Protein AF-A0AAV1RCZ6-F1 (afdb_monomer)

Mean predicted aligned error: 21.11 Å

pLDDT: mean 72.89, std 14.36, range [40.69, 97.06]

Secondary structure (DSSP, 8-state):
----PPPP-SPPPPPHHHHHHHHHHHHHHHHHHSPPPPPPPPSSS--SS---SS---SS----HHHHHHHHHHT--------TT----------GGGTGGGGS---------------------

Solvent-accessible surface area (backbone atoms only — not comparable to full-atom values): 9009 Å² total; per-residue (Å²): 135,89,75,82,76,76,76,81,90,69,80,84,82,70,55,74,66,60,50,51,52,52,51,51,54,52,49,54,51,52,62,71,69,49,80,86,68,71,56,80,78,77,90,80,67,91,60,97,68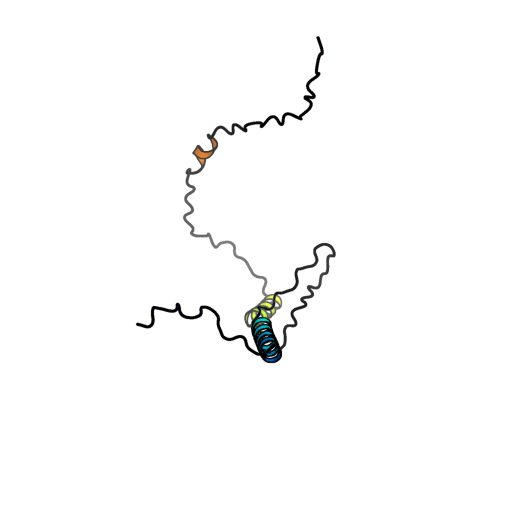,89,79,61,79,58,73,84,79,82,82,70,90,76,46,66,68,59,55,51,47,53,52,58,72,70,43,86,70,75,84,78,78,73,84,76,73,69,75,87,67,86,78,70,88,70,71,83,65,69,71,68,73,70,67,80,81,76,74,82,78,78,79,78,76,77,88,78,79,79,84,80,83,78,89,128

Sequence (124 aa):
MDGYKRPSRSDTHLSAEEEAKLEEQTRGYFEGIAPKRHSKPQRSEYSPQYVDTVSTNDDQNFIPEQVEFQRLVNDPRKIIYNGSGKATEEFVETEYYQDLACVDKQHHTVQVTSASDKPNRSDN

Radius of gyration: 34.9 Å; Cα contacts (8 Å, |Δi|>4): 13; chains: 1; bounding box: 79×71×74 Å

Structure (mmCIF, N/CA/C/O backbone):
data_AF-A0AAV1RCZ6-F1
#
_entry.id   AF-A0AAV1RCZ6-F1
#
loop_
_atom_site.group_PDB
_atom_site.id
_atom_site.type_symbol
_atom_site.label_atom_id
_atom_site.label_alt_id
_atom_site.label_comp_id
_atom_site.label_asym_id
_atom_site.label_entity_id
_atom_site.label_seq_id
_atom_site.pdbx_PDB_ins_code
_atom_site.Cartn_x
_atom_site.Cartn_y
_atom_site.Cartn_z
_atom_site.occupancy
_atom_site.B_iso_or_equiv
_atom_site.auth_seq_id
_atom_site.auth_comp_id
_atom_site.auth_asym_id
_atom_site.auth_atom_id
_atom_site.pdbx_PDB_model_num
ATOM 1 N N . MET A 1 1 ? -41.788 26.736 32.792 1.00 44.53 1 MET A N 1
ATOM 2 C CA . MET A 1 1 ? -40.972 27.209 31.654 1.00 44.53 1 MET A CA 1
ATOM 3 C C . MET A 1 1 ? -39.626 26.519 31.765 1.00 44.53 1 MET A C 1
ATOM 5 O O . MET A 1 1 ? -38.707 27.069 32.359 1.00 44.53 1 MET A O 1
ATOM 9 N N . ASP A 1 2 ? -39.551 25.276 31.296 1.00 56.94 2 ASP A N 1
ATOM 10 C CA . ASP A 1 2 ? -38.345 24.452 31.393 1.00 56.94 2 ASP A CA 1
ATOM 11 C C . ASP A 1 2 ? -37.333 24.912 30.342 1.00 56.94 2 ASP A C 1
ATOM 13 O O . ASP A 1 2 ? -37.433 24.606 29.155 1.00 56.94 2 ASP A O 1
ATOM 17 N N . GLY A 1 3 ? -36.398 25.750 30.783 1.00 61.53 3 GLY A N 1
ATOM 18 C CA . GLY A 1 3 ? -35.346 26.311 29.949 1.00 61.53 3 GLY A CA 1
ATOM 19 C C . GLY A 1 3 ? -34.317 25.257 29.534 1.00 61.53 3 GLY A C 1
ATOM 20 O O . GLY A 1 3 ? -33.588 24.729 30.367 1.00 61.53 3 GLY A O 1
ATOM 21 N N . TYR A 1 4 ? -34.259 24.995 28.228 1.00 67.62 4 TYR A N 1
ATOM 22 C CA . TYR A 1 4 ? -33.078 24.668 27.415 1.00 67.62 4 TYR A CA 1
ATOM 23 C C . TYR A 1 4 ? -31.886 24.005 28.132 1.00 67.62 4 TYR A C 1
ATOM 25 O O . TYR A 1 4 ? -30.807 24.593 28.257 1.00 67.62 4 TYR A O 1
ATOM 33 N N . LYS A 1 5 ? -32.022 22.733 28.521 1.00 77.50 5 LYS A N 1
ATOM 34 C CA . LYS A 1 5 ? -30.844 21.894 28.785 1.00 77.50 5 LYS A CA 1
ATOM 35 C C . LYS A 1 5 ? -30.198 21.517 27.450 1.00 77.50 5 LYS A C 1
ATOM 37 O O . LYS A 1 5 ? -30.866 20.989 26.564 1.00 77.50 5 LYS A O 1
ATOM 42 N N . ARG A 1 6 ? -28.897 21.791 27.299 1.00 79.69 6 ARG A N 1
ATOM 43 C CA . ARG A 1 6 ? -28.118 21.316 26.145 1.00 79.69 6 ARG A CA 1
ATOM 44 C C . ARG A 1 6 ? -28.169 19.780 26.112 1.00 79.69 6 ARG A C 1
ATOM 46 O O . ARG A 1 6 ? -27.942 19.181 27.166 1.00 79.69 6 ARG A O 1
ATOM 53 N N . PRO A 1 7 ? -28.434 19.153 24.951 1.00 81.31 7 PRO A N 1
ATOM 54 C CA . PRO A 1 7 ? -28.349 17.703 24.815 1.00 81.31 7 PRO A CA 1
ATOM 55 C C . PRO A 1 7 ? -26.983 17.195 25.281 1.00 81.31 7 PRO A C 1
ATOM 57 O O . PRO A 1 7 ? -25.967 17.874 25.076 1.00 81.31 7 PRO A O 1
ATOM 60 N N . SER A 1 8 ? -26.955 16.026 25.927 1.00 80.62 8 SER A N 1
ATOM 61 C CA . SER A 1 8 ? -25.688 15.392 26.291 1.00 80.62 8 SER A CA 1
ATOM 62 C C . SER A 1 8 ? -24.863 15.156 25.028 1.00 80.62 8 SER A C 1
ATOM 64 O O . SER A 1 8 ? -25.393 14.818 23.973 1.00 80.62 8 SER A O 1
ATOM 66 N N . ARG A 1 9 ? -23.555 15.395 25.132 1.00 84.19 9 ARG A N 1
ATOM 67 C CA . ARG A 1 9 ? -22.610 15.277 24.009 1.00 84.19 9 ARG A CA 1
ATOM 68 C C . ARG A 1 9 ? -21.824 13.965 24.031 1.00 84.19 9 ARG A C 1
ATOM 70 O O . ARG A 1 9 ? -20.954 13.787 23.189 1.00 84.19 9 ARG A O 1
ATOM 77 N N . SER A 1 10 ? -22.079 13.111 25.016 1.00 82.19 10 SER A N 1
ATOM 78 C CA . SER A 1 10 ? -21.420 11.821 25.191 1.00 82.19 10 SER A CA 1
ATOM 79 C C . SER A 1 10 ? -22.361 10.701 24.781 1.00 82.19 10 SER A C 1
ATOM 81 O O . SER A 1 10 ? -23.537 10.724 25.160 1.00 82.19 10 SER A O 1
ATOM 83 N N . ASP A 1 11 ? -21.817 9.725 24.060 1.00 83.38 11 ASP A N 1
ATOM 84 C CA . ASP A 1 11 ? -22.461 8.429 23.915 1.00 83.38 11 ASP A CA 1
ATOM 85 C C . ASP A 1 11 ? -22.535 7.712 25.263 1.00 83.38 11 ASP A C 1
ATOM 87 O O . ASP A 1 11 ? -21.810 8.018 26.216 1.00 83.38 11 ASP A O 1
ATOM 91 N N . THR A 1 12 ? -23.461 6.766 25.340 1.00 85.44 12 THR A N 1
ATOM 92 C CA . THR A 1 12 ? -23.622 5.921 26.521 1.00 85.44 12 THR A CA 1
ATOM 93 C C . THR A 1 12 ? -22.477 4.913 26.532 1.00 85.44 12 THR A C 1
ATOM 95 O O . THR A 1 12 ? -22.332 4.156 25.575 1.00 85.44 12 THR A O 1
ATOM 98 N N . HIS A 1 13 ? -21.656 4.915 27.584 1.00 85.38 13 HIS A N 1
ATOM 99 C CA . HIS A 1 13 ? -20.567 3.946 27.724 1.00 85.38 13 HIS A CA 1
ATOM 100 C C . HIS A 1 13 ? -21.125 2.528 27.874 1.00 85.38 13 HIS A C 1
ATOM 102 O O . HIS A 1 13 ? -22.110 2.322 28.592 1.00 85.38 13 HIS A O 1
ATOM 108 N N . LEU A 1 14 ? -20.496 1.571 27.192 1.00 86.19 14 LEU A N 1
ATOM 109 C CA . LEU A 1 14 ? -20.813 0.152 27.330 1.00 86.19 14 LEU A CA 1
ATOM 110 C C . LEU A 1 14 ? -20.126 -0.410 28.583 1.00 86.19 14 LEU A C 1
ATOM 112 O O . LEU A 1 14 ? -19.335 0.264 29.246 1.00 86.19 14 LEU A O 1
ATOM 116 N N . SER A 1 15 ? -20.439 -1.653 28.942 1.00 92.69 15 SER A N 1
ATOM 117 C CA . SER A 1 15 ? -19.659 -2.342 29.972 1.00 92.69 15 SER A CA 1
ATOM 118 C C . SER A 1 15 ? -18.232 -2.621 29.477 1.00 92.69 15 SER A C 1
ATOM 120 O O . SER A 1 15 ? -18.004 -2.815 28.285 1.00 92.69 15 SER A O 1
ATOM 122 N N . ALA A 1 16 ? -17.259 -2.687 30.391 1.00 90.44 16 ALA A N 1
ATOM 123 C CA . ALA A 1 16 ? -15.851 -2.898 30.032 1.00 90.44 16 ALA A CA 1
ATOM 124 C C . ALA A 1 16 ? -15.614 -4.183 29.208 1.00 90.44 16 ALA A C 1
ATOM 126 O O . ALA A 1 16 ? -14.719 -4.228 28.367 1.00 90.44 16 ALA A O 1
ATOM 127 N N . GLU A 1 17 ? -16.424 -5.224 29.427 1.00 93.31 17 GLU A N 1
ATOM 128 C CA . GLU A 1 17 ? -16.356 -6.477 28.667 1.00 93.31 17 GLU A CA 1
ATOM 129 C C . GLU A 1 17 ? -16.848 -6.303 27.221 1.00 93.31 17 GLU A C 1
ATOM 131 O O . GLU A 1 17 ? -16.223 -6.796 26.281 1.00 93.31 17 GLU A O 1
ATOM 136 N N . GLU A 1 18 ? -17.942 -5.563 27.026 1.00 91.88 18 GLU A N 1
ATOM 137 C CA . GLU A 1 18 ? -18.481 -5.261 25.697 1.00 91.88 18 GLU A CA 1
ATOM 138 C C . GLU A 1 18 ? -17.532 -4.369 24.894 1.00 91.88 18 GLU A C 1
ATOM 140 O O . GLU A 1 18 ? -17.332 -4.612 23.701 1.00 91.88 18 GLU A O 1
ATOM 145 N N . GLU A 1 19 ? -16.905 -3.384 25.544 1.00 91.44 19 GLU A N 1
ATOM 146 C CA . GLU A 1 19 ? -15.890 -2.531 24.918 1.00 91.44 19 GLU A CA 1
ATOM 147 C C . GLU A 1 19 ? -14.675 -3.351 24.462 1.00 91.44 19 GLU A C 1
ATOM 149 O O . GLU A 1 19 ? -14.257 -3.229 23.309 1.00 91.44 19 GLU A O 1
ATOM 154 N N . ALA A 1 20 ? -14.163 -4.252 25.309 1.00 94.31 20 ALA A N 1
ATOM 155 C CA . ALA A 1 20 ? -13.035 -5.121 24.965 1.00 94.31 20 ALA A CA 1
ATOM 156 C C . ALA A 1 20 ? -13.357 -6.059 23.788 1.00 94.31 20 ALA A C 1
ATOM 158 O O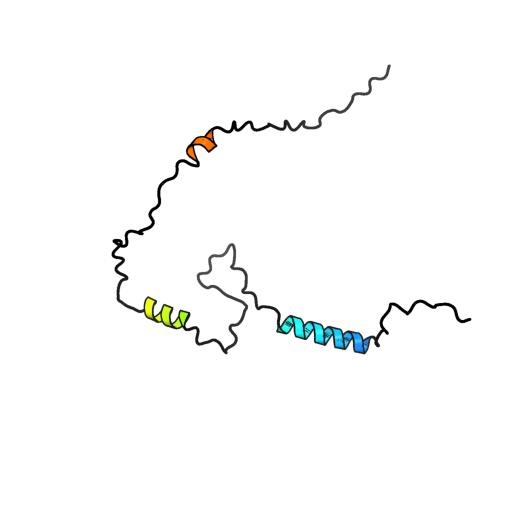 . ALA A 1 20 ? -12.540 -6.239 22.882 1.00 94.31 20 ALA A O 1
ATOM 159 N N . LYS A 1 21 ? -14.572 -6.620 23.758 1.00 95.50 21 LYS A N 1
ATOM 160 C CA . LYS A 1 21 ? -15.031 -7.471 22.655 1.00 95.50 21 LYS A CA 1
ATOM 161 C C . LYS A 1 21 ? -15.116 -6.699 21.339 1.00 95.50 21 LYS A C 1
ATOM 163 O O . LYS A 1 21 ? -14.719 -7.216 20.294 1.00 95.50 21 LYS A O 1
ATOM 168 N N . LEU A 1 22 ? -15.647 -5.477 21.372 1.00 93.88 22 LEU A N 1
ATOM 169 C CA . LEU A 1 22 ? -15.758 -4.632 20.185 1.00 93.88 22 LEU A CA 1
ATOM 170 C C . LEU A 1 22 ? -14.375 -4.202 19.683 1.00 93.88 22 LEU A C 1
ATOM 172 O O . LEU A 1 22 ? -14.133 -4.205 18.474 1.00 93.88 22 LEU A O 1
ATOM 176 N N . GLU A 1 23 ? -13.453 -3.895 20.595 1.00 94.81 23 GLU A N 1
ATOM 177 C CA . GLU A 1 23 ? -12.061 -3.597 20.264 1.00 94.81 23 GLU A CA 1
ATOM 178 C C . GLU A 1 23 ? -11.384 -4.786 19.571 1.00 94.81 23 GLU A C 1
ATOM 180 O O . GLU A 1 23 ? -10.784 -4.611 18.511 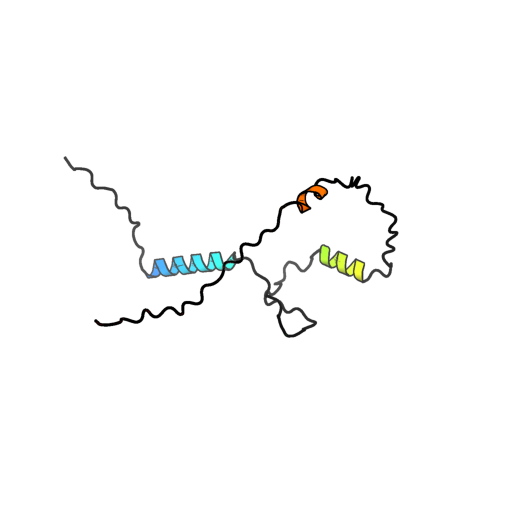1.00 94.81 23 GLU A O 1
ATOM 185 N N . GLU A 1 24 ? -11.511 -5.996 20.120 1.00 96.44 24 GLU A N 1
ATOM 186 C CA . GLU A 1 24 ? -10.915 -7.202 19.538 1.00 96.44 24 GLU A CA 1
ATOM 187 C C . GLU A 1 24 ? -11.477 -7.502 18.142 1.00 96.44 24 GLU A C 1
ATOM 189 O O . GLU A 1 24 ? -10.712 -7.754 17.210 1.00 96.44 24 GLU A O 1
ATOM 194 N N . GLN A 1 25 ? -12.798 -7.394 17.961 1.00 96.50 25 GLN A N 1
ATOM 195 C CA . GLN A 1 25 ? -13.436 -7.545 16.647 1.00 96.50 25 GLN A CA 1
ATOM 196 C C . GLN A 1 25 ? -12.930 -6.511 15.640 1.00 96.50 25 GLN A C 1
ATOM 198 O O . GLN A 1 25 ? -12.613 -6.849 14.498 1.00 96.50 25 GLN A O 1
ATOM 203 N N . THR A 1 26 ? -12.834 -5.251 16.065 1.00 97.06 26 THR A N 1
ATOM 204 C CA . THR A 1 26 ? -12.363 -4.153 15.217 1.00 97.06 26 THR A CA 1
ATOM 205 C C . THR A 1 26 ? -10.905 -4.370 14.825 1.00 97.06 26 THR A C 1
ATOM 207 O O . THR A 1 26 ? -10.554 -4.261 13.650 1.00 97.06 26 THR A O 1
ATOM 210 N N . ARG A 1 27 ? -10.058 -4.744 15.789 1.00 96.56 27 ARG A N 1
ATOM 211 C CA . ARG A 1 27 ? -8.646 -5.049 15.558 1.00 96.56 27 ARG A CA 1
ATOM 212 C C . ARG A 1 27 ? -8.486 -6.204 14.572 1.00 96.56 27 ARG A C 1
ATOM 214 O O . ARG A 1 27 ? -7.797 -6.035 13.572 1.00 96.56 27 ARG A O 1
ATOM 221 N N . GLY A 1 28 ? -9.186 -7.317 14.793 1.00 95.38 28 GLY A N 1
ATOM 222 C CA . GLY A 1 28 ? -9.142 -8.482 13.907 1.00 95.38 28 GLY A CA 1
ATOM 223 C C . GLY A 1 28 ? -9.609 -8.172 12.482 1.00 95.38 28 GLY A C 1
ATOM 224 O O . GLY A 1 28 ? -9.003 -8.643 11.520 1.00 95.38 28 GLY A O 1
ATOM 225 N N . TYR A 1 29 ? -10.633 -7.325 12.322 1.00 96.19 29 TYR A N 1
ATOM 226 C CA . TYR A 1 29 ? -11.072 -6.865 11.003 1.00 96.19 29 TYR A CA 1
ATOM 227 C C . TYR A 1 29 ? -9.962 -6.099 10.275 1.00 96.19 29 TYR A C 1
ATOM 229 O O . TYR A 1 29 ? -9.624 -6.438 9.140 1.00 96.19 29 TYR A O 1
ATOM 237 N N . PHE A 1 30 ? -9.367 -5.095 10.927 1.00 95.62 30 PHE A N 1
ATOM 238 C CA . PHE A 1 30 ? -8.325 -4.271 10.312 1.00 95.62 30 PHE A CA 1
ATOM 239 C C . PHE A 1 30 ? -7.022 -5.032 10.067 1.00 95.62 30 PHE A C 1
ATOM 241 O O . PHE A 1 30 ? -6.385 -4.811 9.040 1.00 95.62 30 PHE A O 1
ATOM 248 N N . GLU A 1 31 ? -6.649 -5.954 10.951 1.00 91.56 31 GLU A N 1
ATOM 249 C CA . GLU A 1 31 ? -5.519 -6.861 10.735 1.00 91.56 31 GLU A CA 1
ATOM 250 C C . GLU A 1 31 ? -5.766 -7.800 9.547 1.00 91.56 31 GLU A C 1
ATOM 252 O O . GLU A 1 31 ? -4.860 -8.020 8.744 1.00 91.56 31 GLU A O 1
ATOM 257 N N . GLY A 1 32 ? -6.997 -8.296 9.378 1.00 88.94 32 GLY A N 1
ATOM 258 C CA . GLY A 1 32 ? -7.375 -9.168 8.265 1.00 88.94 32 GLY A CA 1
ATOM 259 C C . GLY A 1 32 ? -7.358 -8.482 6.895 1.00 88.94 32 GLY A C 1
ATOM 260 O O . GLY A 1 32 ? -7.015 -9.120 5.899 1.00 88.94 32 GLY A O 1
ATOM 261 N N . ILE A 1 33 ? -7.692 -7.187 6.833 1.00 90.75 33 ILE A N 1
ATOM 262 C CA . ILE A 1 33 ? -7.659 -6.400 5.585 1.00 90.75 33 ILE A CA 1
ATOM 263 C C . ILE A 1 33 ? -6.344 -5.640 5.372 1.00 90.75 33 ILE A C 1
ATOM 265 O O . ILE A 1 33 ? -6.170 -4.999 4.333 1.00 90.75 33 ILE A O 1
ATOM 269 N N . ALA A 1 34 ? -5.424 -5.670 6.340 1.00 88.06 34 ALA A N 1
ATOM 270 C CA . ALA A 1 34 ? -4.149 -4.981 6.224 1.00 88.06 34 ALA A CA 1
ATOM 271 C C . ALA A 1 34 ? -3.356 -5.541 5.026 1.00 88.06 34 ALA A C 1
ATOM 273 O O . ALA A 1 34 ? -3.167 -6.757 4.921 1.00 88.06 34 ALA A O 1
ATOM 274 N N . PRO A 1 35 ? -2.850 -4.685 4.115 1.00 86.81 35 PRO A N 1
ATOM 275 C CA . PRO A 1 35 ? -2.045 -5.152 2.996 1.00 86.81 35 PRO A CA 1
ATOM 276 C C . PRO A 1 35 ? -0.822 -5.930 3.485 1.00 86.81 35 PRO A C 1
ATOM 278 O O . PRO A 1 35 ? -0.012 -5.409 4.256 1.00 86.81 35 PRO A O 1
ATOM 281 N N . LYS A 1 36 ? -0.655 -7.167 3.005 1.00 82.94 36 LYS A N 1
ATOM 282 C CA . LYS A 1 36 ? 0.546 -7.963 3.278 1.00 82.94 36 LYS A CA 1
ATOM 283 C C . LYS A 1 36 ? 1.738 -7.293 2.598 1.00 82.94 36 LYS A C 1
ATOM 285 O O . LYS A 1 36 ? 1.765 -7.152 1.377 1.00 82.94 36 LYS A O 1
ATOM 290 N N . ARG A 1 37 ? 2.712 -6.843 3.386 1.00 81.25 37 ARG A N 1
ATOM 291 C CA . ARG A 1 37 ? 3.910 -6.166 2.874 1.00 81.25 37 ARG A CA 1
ATOM 292 C C . ARG A 1 37 ? 5.062 -7.151 2.856 1.00 81.25 37 ARG A C 1
ATOM 294 O O . ARG A 1 37 ? 5.371 -7.729 3.893 1.00 81.25 37 ARG A O 1
ATOM 301 N N . HIS A 1 38 ? 5.690 -7.288 1.695 1.00 79.75 38 HIS A N 1
ATOM 302 C CA . HIS A 1 38 ? 6.911 -8.069 1.543 1.00 79.75 38 HIS A CA 1
ATOM 303 C C . HIS A 1 38 ? 7.981 -7.615 2.549 1.00 79.75 38 HIS A C 1
ATOM 305 O O . HIS A 1 38 ? 8.065 -6.431 2.920 1.00 79.75 38 HIS A O 1
ATOM 311 N N . SER A 1 39 ? 8.830 -8.545 2.974 1.00 82.19 39 SER A N 1
ATOM 312 C CA . SER A 1 39 ? 9.967 -8.229 3.832 1.00 82.19 39 SER A CA 1
ATOM 313 C C . S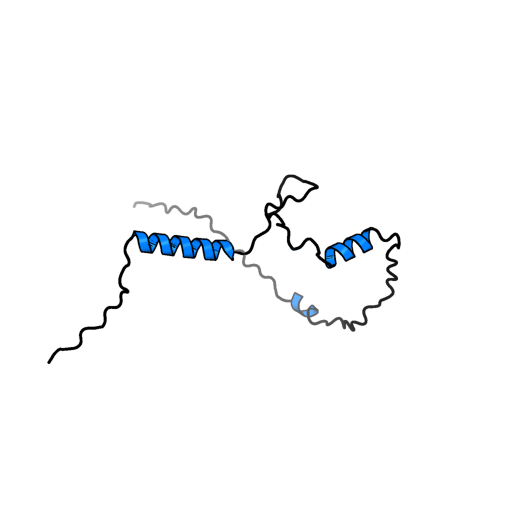ER A 1 39 ? 10.944 -7.287 3.109 1.00 82.19 39 SER A C 1
ATOM 315 O O . SER A 1 39 ? 11.074 -7.270 1.874 1.00 82.19 39 SER A O 1
ATOM 317 N N . LYS A 1 40 ? 11.625 -6.428 3.877 1.00 83.31 40 LYS A N 1
ATOM 318 C CA . LYS A 1 40 ? 12.720 -5.621 3.325 1.00 83.31 40 LYS A CA 1
ATOM 319 C C . LYS A 1 40 ? 13.906 -6.545 3.016 1.00 83.31 40 LYS A C 1
ATOM 321 O O . LYS A 1 40 ? 14.213 -7.404 3.840 1.00 83.31 40 LYS A O 1
ATOM 326 N N . PRO A 1 41 ? 14.594 -6.357 1.876 1.00 78.88 41 PRO A N 1
ATOM 327 C CA . PRO A 1 41 ? 15.773 -7.152 1.557 1.00 78.88 41 PRO A CA 1
ATOM 328 C C . PRO A 1 41 ? 16.895 -6.902 2.573 1.00 78.88 41 PRO A C 1
ATOM 330 O O . PRO A 1 41 ? 17.013 -5.804 3.132 1.00 78.88 41 PRO A O 1
ATOM 333 N N . GLN A 1 42 ? 17.728 -7.923 2.787 1.00 80.31 42 GLN A N 1
ATOM 334 C CA . GLN A 1 42 ? 18.924 -7.831 3.625 1.00 80.31 42 GLN A CA 1
ATOM 335 C C . GLN A 1 42 ? 19.891 -6.788 3.043 1.00 80.31 42 GLN A C 1
ATOM 337 O O . GLN A 1 42 ? 20.104 -6.738 1.833 1.00 80.31 42 GLN A O 1
ATOM 342 N N . ARG A 1 43 ? 20.444 -5.917 3.899 1.00 74.38 43 ARG A N 1
ATOM 343 C CA . ARG A 1 43 ? 21.271 -4.767 3.478 1.00 74.38 43 ARG A CA 1
ATOM 344 C C . ARG A 1 43 ? 22.782 -5.022 3.501 1.00 74.38 43 ARG A C 1
ATOM 346 O O . ARG A 1 43 ? 23.518 -4.150 3.054 1.00 74.38 43 ARG A O 1
ATOM 353 N N . SER A 1 44 ? 23.243 -6.162 4.015 1.00 75.69 44 SER A N 1
ATOM 354 C CA . SER A 1 44 ? 24.677 -6.410 4.242 1.00 75.69 44 SER A CA 1
ATOM 355 C C . SER A 1 44 ? 25.161 -7.778 3.774 1.00 75.69 44 SER A C 1
ATOM 357 O O . SER A 1 44 ? 26.225 -7.860 3.171 1.00 75.69 44 SER A O 1
ATOM 359 N N . GLU A 1 45 ? 24.381 -8.836 3.986 1.00 73.44 45 GLU A N 1
ATOM 360 C CA . GLU A 1 45 ? 24.754 -10.179 3.546 1.00 73.44 45 GLU A CA 1
ATOM 361 C C . GLU A 1 45 ? 24.185 -10.441 2.151 1.00 73.44 45 GLU A C 1
ATOM 363 O O . GLU A 1 45 ? 22.967 -10.437 1.948 1.00 73.44 45 GLU A O 1
ATOM 368 N N . TYR A 1 46 ? 25.066 -10.660 1.174 1.00 69.50 46 TYR A N 1
ATOM 369 C CA . TYR A 1 46 ? 24.656 -11.111 -0.150 1.00 69.50 46 TYR A CA 1
ATOM 370 C C . TYR A 1 46 ? 24.106 -12.539 -0.038 1.00 69.50 46 TYR A C 1
ATOM 372 O O . TYR A 1 46 ? 24.862 -13.501 0.080 1.00 69.50 46 TYR A O 1
ATOM 380 N N . SER A 1 47 ? 22.781 -12.679 -0.071 1.00 69.69 47 SER A N 1
ATOM 381 C CA . SER A 1 47 ? 22.111 -13.964 -0.268 1.00 69.69 47 SER A CA 1
ATOM 382 C C . SER A 1 47 ? 21.628 -14.044 -1.716 1.00 69.69 47 SER A C 1
ATOM 384 O O . SER A 1 47 ? 20.895 -13.152 -2.149 1.00 69.69 47 SER A O 1
ATOM 386 N N . PRO A 1 48 ? 21.966 -15.104 -2.472 1.00 71.38 48 PRO A N 1
ATOM 387 C CA . PRO A 1 48 ? 21.403 -15.318 -3.804 1.00 71.38 48 PRO A CA 1
ATOM 388 C C . PRO A 1 48 ? 19.902 -15.650 -3.753 1.00 71.38 48 PRO A C 1
ATOM 390 O O . PRO A 1 48 ? 19.225 -15.584 -4.775 1.00 71.38 48 PRO A O 1
ATOM 393 N N . GLN A 1 49 ? 19.377 -16.010 -2.577 1.00 70.81 49 GLN A N 1
ATOM 394 C CA . GLN A 1 49 ? 17.985 -16.386 -2.383 1.00 70.81 49 GLN A CA 1
ATOM 395 C C . GLN A 1 49 ? 17.243 -15.290 -1.611 1.00 70.81 49 GLN A C 1
ATOM 397 O O . GLN A 1 49 ? 17.562 -14.998 -0.454 1.00 70.81 49 GLN A O 1
ATOM 402 N N . TYR A 1 50 ? 16.250 -14.682 -2.267 1.00 72.50 50 TYR A N 1
ATOM 403 C CA . TYR A 1 50 ? 15.306 -13.760 -1.639 1.00 72.50 50 TYR A CA 1
ATOM 404 C C . TYR A 1 50 ? 14.336 -14.557 -0.760 1.00 72.50 50 TYR A C 1
ATOM 406 O O . TYR A 1 50 ? 13.665 -15.466 -1.247 1.00 72.50 50 TYR A O 1
ATOM 414 N N . VAL A 1 51 ? 14.286 -14.238 0.535 1.00 69.5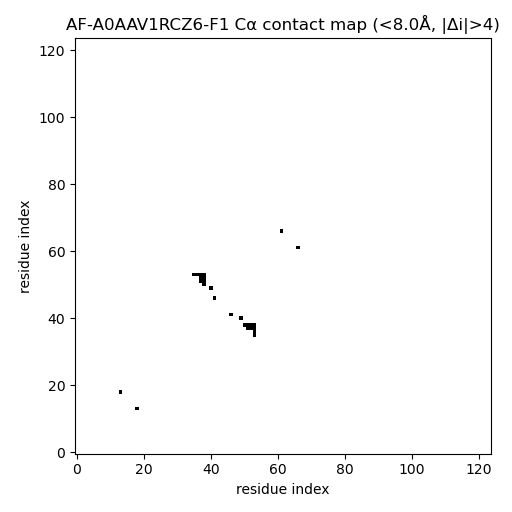0 51 VAL A N 1
ATOM 415 C CA . VAL A 1 51 ? 13.380 -14.875 1.499 1.00 69.50 51 VAL A CA 1
ATOM 416 C C . VAL A 1 51 ? 12.356 -13.834 1.942 1.00 69.50 51 VAL A C 1
ATOM 418 O O . VAL A 1 51 ? 12.661 -12.947 2.743 1.00 69.50 51 VAL A O 1
ATOM 421 N N . ASP A 1 52 ? 11.147 -13.925 1.391 1.00 68.69 52 ASP A N 1
ATOM 422 C CA . ASP A 1 52 ? 10.003 -13.145 1.859 1.00 68.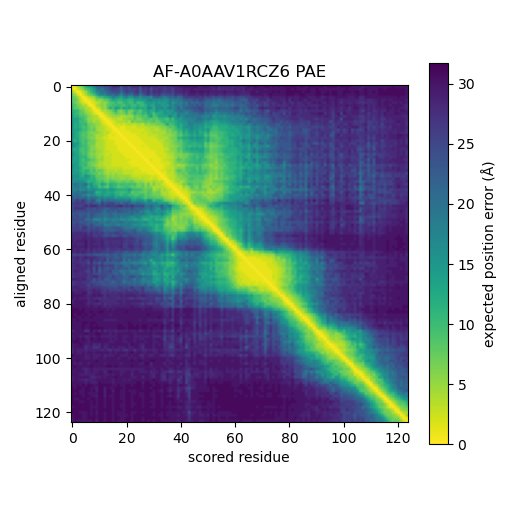69 52 ASP A CA 1
ATOM 423 C C . ASP A 1 52 ? 9.278 -13.906 2.974 1.00 68.69 52 ASP A C 1
ATOM 425 O O . ASP A 1 52 ? 9.051 -15.111 2.883 1.00 68.69 52 ASP A O 1
ATOM 429 N N . THR A 1 53 ? 8.924 -13.199 4.043 1.00 67.44 53 THR A N 1
ATOM 430 C CA . THR A 1 53 ? 8.115 -13.733 5.146 1.00 67.44 53 THR A CA 1
ATOM 431 C C . THR A 1 53 ? 6.626 -13.725 4.820 1.00 67.44 53 THR A C 1
ATOM 433 O O . THR A 1 53 ? 5.838 -14.337 5.539 1.00 67.44 53 THR A O 1
ATOM 436 N N . VAL A 1 54 ? 6.212 -13.021 3.762 1.00 65.81 54 VAL A N 1
ATOM 437 C CA . VAL A 1 54 ? 4.849 -13.118 3.249 1.00 65.81 54 VAL A CA 1
ATOM 438 C C . VAL A 1 54 ? 4.717 -14.452 2.525 1.00 65.81 54 VAL A C 1
ATOM 440 O O . VAL A 1 54 ? 5.023 -14.565 1.342 1.00 65.81 54 VAL A O 1
ATOM 443 N N . SER A 1 55 ? 4.262 -15.479 3.246 1.00 60.22 55 SER A N 1
ATOM 444 C CA . SER A 1 55 ? 3.853 -16.739 2.632 1.00 60.22 55 SER A CA 1
ATOM 445 C C . SER A 1 55 ? 2.837 -16.442 1.532 1.00 60.22 55 SER A C 1
ATOM 447 O O . SER A 1 55 ? 1.753 -15.904 1.792 1.00 60.22 55 SER A O 1
ATOM 449 N N . THR A 1 56 ? 3.200 -16.793 0.300 1.00 59.88 56 THR A N 1
ATOM 450 C CA . THR A 1 56 ? 2.299 -16.908 -0.844 1.00 59.88 56 THR A CA 1
ATOM 451 C C . THR A 1 56 ? 1.331 -18.054 -0.559 1.00 59.88 56 THR A C 1
ATOM 453 O O . THR A 1 56 ? 1.492 -19.154 -1.074 1.00 59.88 56 THR A O 1
ATOM 456 N N . ASN A 1 57 ? 0.375 -17.842 0.345 1.00 54.62 57 ASN A N 1
ATOM 457 C CA . ASN A 1 57 ? -0.670 -18.820 0.619 1.00 54.62 57 ASN A CA 1
ATOM 458 C C . ASN A 1 57 ? -1.611 -18.873 -0.601 1.00 54.62 57 ASN A C 1
ATOM 460 O O . ASN A 1 57 ? -2.519 -18.062 -0.756 1.00 54.62 57 ASN A O 1
ATOM 464 N N . ASP A 1 58 ? -1.242 -19.771 -1.509 1.00 57.59 58 ASP A N 1
ATOM 465 C CA . ASP A 1 58 ? -2.020 -20.893 -2.045 1.00 57.59 58 ASP A CA 1
ATOM 466 C C . ASP A 1 58 ? -3.178 -20.718 -3.037 1.00 57.59 58 ASP A C 1
ATOM 468 O O . ASP A 1 58 ? -3.555 -21.720 -3.631 1.00 57.59 58 ASP A O 1
ATOM 472 N N . ASP A 1 59 ? -3.650 -19.514 -3.375 1.00 53.56 59 ASP A N 1
ATOM 473 C CA . ASP A 1 59 ? -4.716 -19.382 -4.403 1.00 53.56 59 ASP A CA 1
ATOM 474 C C . ASP A 1 59 ? -4.315 -18.587 -5.657 1.00 53.56 59 ASP A C 1
ATOM 476 O O . ASP A 1 59 ? -5.127 -18.358 -6.551 1.00 53.56 59 ASP A O 1
ATOM 480 N N . GLN A 1 60 ? -3.048 -18.179 -5.765 1.00 57.50 60 GLN A N 1
ATOM 481 C CA . GLN A 1 60 ? -2.514 -17.432 -6.915 1.00 57.50 60 GLN A CA 1
ATOM 482 C C . GLN A 1 60 ? -1.289 -18.131 -7.518 1.00 57.50 60 GLN A C 1
ATOM 484 O O . GLN A 1 60 ? -0.308 -17.498 -7.886 1.00 57.50 60 GLN A O 1
ATOM 489 N N . ASN A 1 61 ? -1.334 -19.462 -7.621 1.00 59.12 61 ASN A N 1
ATOM 490 C CA . ASN A 1 61 ? -0.284 -20.235 -8.299 1.00 59.12 61 ASN A CA 1
ATOM 491 C C . ASN A 1 61 ? -0.296 -20.061 -9.831 1.00 59.12 61 ASN A C 1
ATOM 493 O O . ASN A 1 61 ? 0.598 -20.558 -10.513 1.00 59.12 61 ASN A O 1
ATOM 497 N N . PHE A 1 62 ? -1.282 -19.347 -10.384 1.00 68.81 62 PHE A N 1
ATOM 498 C CA . PHE A 1 62 ? -1.345 -19.012 -11.803 1.00 68.81 62 PHE A CA 1
ATOM 499 C C . PHE A 1 62 ? -1.192 -17.503 -12.001 1.00 68.81 62 PHE A C 1
ATOM 501 O O . PHE A 1 62 ? -2.165 -16.776 -12.176 1.00 68.81 62 PHE A 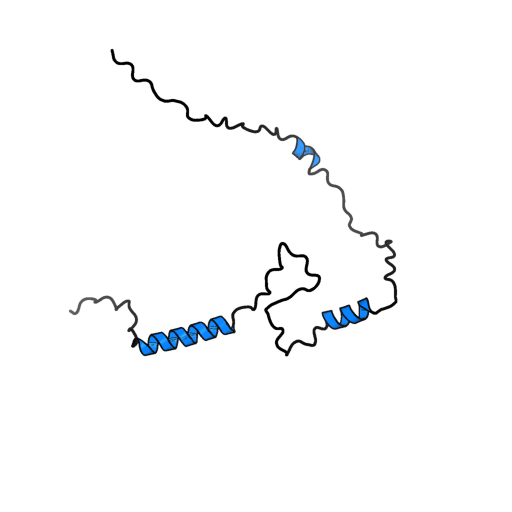O 1
ATOM 508 N N . ILE A 1 63 ? 0.054 -17.038 -11.963 1.00 78.50 63 ILE A N 1
ATOM 509 C CA . ILE A 1 63 ? 0.419 -15.689 -12.397 1.00 78.50 63 ILE A CA 1
ATOM 510 C C . ILE A 1 63 ? 0.744 -15.799 -13.895 1.00 78.50 63 ILE A C 1
ATOM 512 O O . ILE A 1 63 ? 1.796 -16.351 -14.239 1.00 78.50 63 ILE A O 1
ATOM 516 N N . PRO A 1 64 ? -0.141 -15.354 -14.806 1.00 83.75 64 PRO A N 1
ATOM 517 C CA . PRO A 1 64 ? 0.061 -15.518 -16.245 1.00 83.75 64 PRO A CA 1
ATOM 518 C C . PRO A 1 64 ? 1.370 -14.872 -16.715 1.00 83.75 64 PRO A C 1
ATOM 520 O O . PRO A 1 64 ? 2.052 -15.422 -17.578 1.00 83.75 64 PRO A O 1
ATOM 523 N N . GLU A 1 65 ? 1.787 -13.772 -16.085 1.00 79.88 65 GLU A N 1
ATOM 524 C CA . GLU A 1 65 ? 3.067 -13.115 -16.349 1.00 79.88 65 GLU A CA 1
ATOM 525 C C . GLU A 1 65 ? 4.260 -14.014 -15.994 1.00 79.88 65 GLU A C 1
ATOM 527 O O . GLU A 1 65 ? 5.253 -14.045 -16.721 1.00 79.88 65 GLU A O 1
ATOM 532 N N . GLN A 1 66 ? 4.168 -14.786 -14.907 1.00 84.00 66 GLN A N 1
ATOM 533 C CA . GLN A 1 66 ? 5.221 -15.711 -14.485 1.00 84.00 66 GLN A CA 1
ATOM 534 C C . GLN A 1 66 ? 5.312 -16.923 -15.422 1.00 84.00 66 GLN A C 1
ATOM 536 O O . GLN A 1 66 ? 6.416 -17.384 -15.719 1.00 84.00 66 GLN A O 1
ATOM 541 N N . VAL A 1 67 ? 4.173 -17.412 -15.920 1.00 87.19 67 VAL A N 1
ATOM 542 C CA . VAL A 1 67 ? 4.113 -18.494 -16.918 1.00 87.19 67 VAL A CA 1
ATOM 543 C C . VAL A 1 67 ? 4.746 -18.044 -18.236 1.00 87.19 67 VAL A C 1
ATOM 545 O O . VAL A 1 67 ? 5.603 -18.737 -18.789 1.00 87.19 67 VAL A O 1
ATOM 548 N N . GLU A 1 68 ? 4.387 -16.852 -18.712 1.00 87.06 68 GLU A N 1
ATOM 549 C CA . GLU A 1 68 ? 4.973 -16.254 -19.914 1.00 87.06 68 GLU A CA 1
ATOM 550 C C . GLU A 1 68 ? 6.476 -15.998 -19.752 1.00 87.06 68 GLU A C 1
ATOM 552 O O . GLU A 1 68 ? 7.254 -16.291 -20.663 1.00 87.06 68 GLU A O 1
ATOM 557 N N . PHE A 1 69 ? 6.904 -15.519 -18.581 1.00 84.69 69 PHE A N 1
ATOM 558 C CA . PHE A 1 69 ? 8.316 -15.309 -18.273 1.00 84.69 69 PHE A CA 1
ATOM 559 C C . PHE A 1 69 ? 9.110 -16.615 -18.338 1.00 84.69 69 PHE A C 1
ATOM 561 O O . PHE A 1 69 ? 10.129 -16.674 -19.022 1.00 84.69 69 PHE A O 1
ATOM 568 N N . GLN A 1 70 ? 8.630 -17.687 -17.701 1.00 87.31 70 GLN A N 1
ATOM 569 C CA . GLN A 1 70 ? 9.291 -18.994 -17.769 1.00 87.31 70 GLN A CA 1
ATOM 570 C C . GLN A 1 70 ? 9.353 -19.531 -19.202 1.00 87.31 70 GLN A C 1
ATOM 572 O O . GLN A 1 70 ? 10.384 -20.071 -19.605 1.00 87.31 70 GLN A O 1
ATOM 577 N N . ARG A 1 71 ? 8.289 -19.352 -19.997 1.00 90.62 71 ARG A N 1
ATOM 578 C CA . ARG A 1 71 ? 8.298 -19.725 -21.418 1.00 90.62 71 ARG A CA 1
ATOM 579 C C . ARG A 1 71 ? 9.390 -18.977 -22.181 1.00 90.62 71 ARG A C 1
ATOM 581 O O . ARG A 1 71 ? 10.109 -19.604 -22.946 1.00 90.62 71 ARG A O 1
ATOM 588 N N . LEU A 1 72 ? 9.505 -17.662 -21.986 1.00 84.69 72 LEU A N 1
ATOM 589 C CA . LEU A 1 72 ? 10.497 -16.822 -22.666 1.00 84.69 72 LEU A CA 1
ATOM 590 C C . LEU A 1 72 ? 11.932 -17.131 -22.226 1.00 84.69 72 LEU A C 1
ATOM 592 O O . LEU A 1 72 ? 12.821 -17.169 -23.067 1.00 84.69 72 LEU A O 1
ATOM 596 N N . VAL A 1 73 ? 12.158 -17.380 -20.934 1.00 82.75 73 VAL A N 1
ATOM 597 C CA . VAL A 1 73 ? 13.475 -17.766 -20.397 1.00 82.75 73 VAL A CA 1
ATOM 598 C C . VAL A 1 73 ? 13.946 -19.095 -20.984 1.00 82.75 73 VAL A C 1
ATOM 600 O O . VAL A 1 73 ? 15.123 -19.247 -21.302 1.00 82.75 73 VAL A O 1
ATOM 603 N N . ASN A 1 74 ? 13.026 -20.046 -21.143 1.00 86.00 74 ASN A N 1
ATOM 604 C CA . ASN A 1 74 ? 13.324 -21.365 -21.694 1.00 86.00 74 ASN A CA 1
ATOM 605 C C . ASN A 1 74 ? 13.277 -21.404 -23.231 1.00 86.00 74 ASN A C 1
ATOM 607 O O . ASN A 1 74 ? 13.569 -22.448 -23.817 1.00 86.00 74 ASN A O 1
ATOM 611 N N . ASP A 1 75 ? 12.901 -20.307 -23.896 1.00 82.94 75 ASP A N 1
ATOM 612 C CA . ASP A 1 75 ? 12.874 -20.232 -25.353 1.00 82.94 75 ASP A CA 1
ATOM 613 C C . ASP A 1 75 ? 14.320 -20.152 -25.884 1.00 82.94 75 ASP A C 1
ATOM 615 O O . ASP A 1 75 ? 15.033 -19.187 -25.603 1.00 82.94 75 ASP A O 1
ATOM 619 N N . PRO A 1 76 ? 14.793 -21.133 -26.677 1.00 76.62 76 PRO A N 1
ATOM 620 C CA . PRO A 1 76 ? 16.150 -21.125 -27.227 1.00 76.62 76 PRO A CA 1
ATOM 621 C C . PRO A 1 76 ? 16.364 -20.023 -28.278 1.00 76.62 76 PRO A C 1
ATOM 623 O O . PRO A 1 76 ? 17.485 -19.823 -28.759 1.00 76.62 76 PRO A O 1
ATOM 626 N N . ARG A 1 77 ? 15.303 -19.312 -28.681 1.00 75.88 77 ARG A N 1
ATOM 627 C CA . ARG A 1 77 ? 15.382 -18.204 -29.631 1.00 75.88 77 ARG A CA 1
ATOM 628 C C . ARG A 1 77 ? 16.046 -16.996 -28.971 1.00 75.88 77 ARG A C 1
ATOM 630 O O . ARG A 1 77 ? 15.426 -16.240 -28.232 1.00 75.88 77 ARG A O 1
ATOM 637 N N . LYS A 1 78 ? 17.320 -16.775 -29.310 1.00 68.75 78 LYS A N 1
ATOM 638 C CA . LYS A 1 78 ? 18.044 -15.531 -29.014 1.00 68.75 78 LYS A CA 1
ATOM 639 C C . LYS A 1 78 ? 17.199 -14.344 -29.487 1.00 68.75 78 LYS A C 1
ATOM 641 O O . LYS A 1 78 ? 16.877 -14.270 -30.670 1.00 68.75 78 LYS A O 1
ATOM 646 N N . ILE A 1 79 ? 16.859 -13.421 -28.586 1.00 67.69 79 ILE A N 1
ATOM 647 C CA . ILE A 1 79 ? 16.191 -12.164 -28.945 1.00 67.69 79 ILE A CA 1
ATOM 648 C C . ILE A 1 79 ? 17.135 -11.409 -29.887 1.00 67.69 79 ILE A C 1
ATOM 650 O O . ILE A 1 79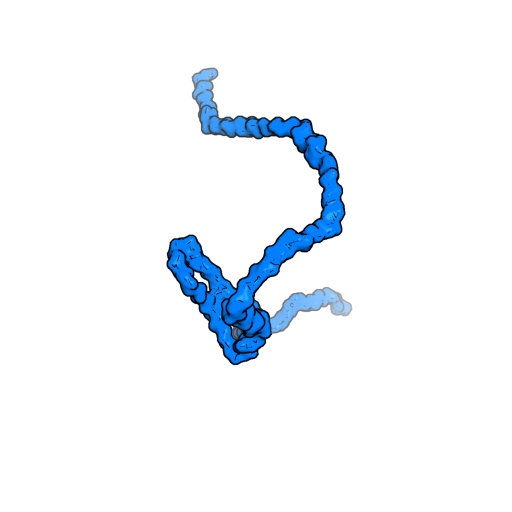 ? 18.141 -10.839 -29.460 1.00 67.69 79 ILE A O 1
ATOM 654 N N . ILE A 1 80 ? 16.856 -11.458 -31.190 1.00 69.62 80 ILE A N 1
ATOM 655 C CA . ILE A 1 80 ? 17.588 -10.681 -32.186 1.00 69.62 80 ILE A CA 1
ATOM 656 C C . ILE A 1 80 ? 17.006 -9.274 -32.133 1.00 69.62 80 ILE A C 1
ATOM 658 O O . ILE A 1 80 ? 16.008 -8.966 -32.783 1.00 69.62 80 ILE A O 1
ATOM 662 N N . TYR A 1 81 ? 17.615 -8.420 -31.315 1.00 60.56 81 TYR A N 1
ATOM 663 C CA . TYR A 1 81 ? 17.342 -6.993 -31.361 1.00 60.56 81 TYR A CA 1
ATOM 664 C C . TYR A 1 81 ? 17.958 -6.424 -32.641 1.00 60.56 81 TYR A C 1
ATOM 666 O O . TYR A 1 81 ? 19.132 -6.055 -32.687 1.00 60.56 81 TYR A O 1
ATOM 674 N N . ASN A 1 82 ? 17.159 -6.375 -33.705 1.00 66.81 82 ASN A N 1
ATOM 675 C CA . ASN A 1 82 ? 17.463 -5.559 -34.871 1.00 66.81 82 ASN A CA 1
ATOM 676 C C . ASN A 1 82 ? 17.247 -4.107 -34.443 1.00 66.81 82 ASN A C 1
ATOM 678 O O . ASN A 1 82 ? 16.139 -3.589 -34.561 1.00 66.81 82 ASN A O 1
ATOM 682 N N . GLY A 1 83 ? 18.281 -3.466 -33.891 1.00 61.22 83 GLY A N 1
ATOM 683 C CA . GLY A 1 83 ? 18.259 -2.085 -33.389 1.00 61.22 83 GLY A CA 1
ATOM 684 C C . GLY A 1 83 ? 17.994 -1.001 -34.442 1.00 61.22 83 GLY A C 1
ATOM 685 O O . GLY A 1 83 ? 18.480 0.115 -34.315 1.00 61.22 83 GLY A O 1
ATOM 686 N N . SER A 1 84 ? 17.249 -1.318 -35.499 1.00 60.62 84 SER A N 1
ATOM 687 C CA . SER A 1 84 ? 16.844 -0.419 -36.573 1.00 60.62 84 SER A CA 1
ATOM 688 C C . SER A 1 84 ? 15.488 0.239 -36.330 1.00 60.62 84 SER A C 1
ATOM 690 O O . SER A 1 84 ? 14.988 0.931 -37.216 1.00 60.62 84 SER A O 1
ATOM 692 N N . GLY A 1 85 ? 14.871 0.035 -35.164 1.00 60.66 85 GLY A N 1
ATOM 693 C CA . GLY A 1 85 ? 13.768 0.872 -34.714 1.00 60.66 85 GLY A CA 1
ATOM 694 C C . GLY A 1 85 ? 14.314 2.253 -34.381 1.00 60.66 85 GLY A C 1
ATOM 695 O O . GLY A 1 85 ? 14.585 2.542 -33.220 1.00 60.66 85 GLY A O 1
ATOM 696 N N . LYS A 1 86 ? 14.535 3.095 -35.398 1.00 60.84 86 LYS A N 1
ATOM 697 C CA . LYS A 1 86 ? 14.695 4.530 -35.172 1.00 60.84 86 LYS A CA 1
ATOM 698 C C . LYS A 1 86 ? 13.446 4.972 -34.420 1.00 60.84 86 LYS A C 1
ATOM 700 O O . LYS A 1 86 ? 12.355 4.892 -34.981 1.00 60.84 86 LYS A O 1
ATOM 705 N N . ALA A 1 87 ? 13.598 5.381 -33.164 1.00 59.16 87 ALA A N 1
ATOM 706 C CA . ALA A 1 87 ? 12.550 6.112 -32.478 1.00 59.16 87 ALA A CA 1
ATOM 707 C C . ALA A 1 87 ? 12.194 7.299 -33.383 1.00 59.16 87 ALA A C 1
ATOM 709 O O . ALA A 1 87 ? 13.043 8.142 -33.665 1.00 59.16 87 ALA A O 1
ATOM 710 N N . THR A 1 88 ? 10.973 7.320 -33.916 1.00 59.25 88 THR A N 1
ATOM 711 C CA . THR A 1 88 ? 10.432 8.440 -34.702 1.00 59.25 88 THR A CA 1
ATOM 712 C C . THR A 1 88 ? 10.003 9.572 -33.778 1.00 59.25 88 THR A C 1
ATOM 714 O O . THR A 1 88 ? 9.002 10.239 -34.019 1.00 59.25 88 THR A O 1
ATOM 717 N N . GLU A 1 89 ? 10.705 9.739 -32.666 1.00 60.06 89 GLU A N 1
ATOM 718 C CA . GLU A 1 89 ? 10.518 10.897 -31.828 1.00 60.06 89 GLU A CA 1
ATOM 719 C C . GLU A 1 89 ? 11.298 12.013 -32.504 1.00 60.06 89 GLU A C 1
ATOM 721 O O . GLU A 1 89 ? 12.527 11.997 -32.595 1.00 60.06 89 GLU A O 1
ATOM 726 N N . GLU A 1 90 ? 10.538 12.953 -33.054 1.00 66.12 90 GLU A N 1
ATOM 727 C CA . GLU A 1 90 ? 10.997 14.255 -33.512 1.00 66.12 90 GLU A CA 1
ATOM 728 C C . GLU A 1 90 ? 11.493 15.049 -32.293 1.00 66.12 90 GLU A C 1
ATOM 730 O O . GLU A 1 90 ? 10.910 16.049 -31.883 1.00 66.12 90 GLU A O 1
ATOM 735 N N . PHE A 1 91 ? 12.551 14.566 -31.643 1.00 63.41 91 PHE A N 1
ATOM 736 C CA . PHE A 1 91 ? 13.239 15.317 -30.613 1.00 63.41 91 PHE A CA 1
ATOM 737 C C . PHE A 1 91 ? 13.992 16.444 -31.307 1.00 63.41 91 PHE A C 1
ATOM 739 O O . PHE A 1 91 ? 15.093 16.267 -31.827 1.00 63.41 91 PHE A O 1
ATOM 746 N N . VAL A 1 92 ? 13.355 17.608 -31.348 1.00 73.69 92 VAL A N 1
ATOM 747 C CA . VAL A 1 92 ? 14.017 18.862 -31.678 1.00 73.69 92 VAL A CA 1
ATOM 748 C C . VAL A 1 92 ? 14.750 19.303 -30.420 1.00 73.69 92 VAL A C 1
ATOM 750 O O . VAL A 1 92 ? 14.125 19.596 -29.402 1.00 73.69 92 VAL A O 1
ATOM 753 N N . GLU A 1 93 ? 16.079 19.310 -30.473 1.00 72.25 93 GLU A N 1
ATOM 754 C CA . GLU A 1 93 ? 16.899 19.881 -29.410 1.00 72.25 93 GLU A CA 1
ATOM 755 C C . GLU A 1 93 ? 16.541 21.367 -29.267 1.00 72.25 93 GLU A C 1
ATOM 757 O O . GLU A 1 93 ? 16.771 22.170 -30.169 1.00 72.25 93 GLU A O 1
ATOM 762 N N . THR A 1 94 ? 15.893 21.730 -28.159 1.00 76.06 94 THR A N 1
ATOM 763 C CA . THR A 1 94 ? 15.553 23.124 -27.869 1.00 76.06 94 THR A CA 1
ATOM 764 C C . THR A 1 94 ? 16.670 23.766 -27.061 1.00 76.06 94 THR A C 1
ATOM 766 O O . THR A 1 94 ? 17.056 23.241 -26.017 1.00 76.06 94 THR A O 1
ATOM 769 N N . GLU A 1 95 ? 17.101 24.961 -27.452 1.00 78.62 95 GLU A N 1
ATOM 770 C CA . GLU A 1 95 ? 18.115 25.751 -26.737 1.00 78.62 95 GLU A CA 1
ATOM 771 C C . GLU A 1 95 ? 17.617 26.367 -25.412 1.00 78.62 95 GLU A C 1
ATOM 773 O O . GLU A 1 95 ? 18.305 27.181 -24.806 1.00 78.62 95 GLU A O 1
ATOM 778 N N . TYR A 1 96 ? 16.443 25.962 -24.910 1.00 72.69 96 TYR A N 1
ATOM 779 C CA . TYR A 1 96 ? 15.780 26.535 -23.730 1.00 72.69 96 TYR A CA 1
ATOM 780 C C . TYR A 1 96 ? 16.670 26.609 -22.471 1.00 72.69 96 TYR A C 1
ATOM 782 O O . TYR A 1 96 ? 16.480 27.487 -21.632 1.00 72.69 96 TYR A O 1
ATOM 790 N N . TYR A 1 97 ? 17.660 25.718 -22.342 1.00 72.00 97 TYR A N 1
ATOM 791 C CA . TYR A 1 97 ? 18.591 25.687 -21.209 1.00 72.00 97 TYR A CA 1
ATOM 792 C C . TYR A 1 97 ? 19.972 26.306 -21.476 1.00 72.00 97 TYR A C 1
ATOM 794 O O . TYR A 1 97 ? 20.771 26.368 -20.541 1.00 72.00 97 TYR A O 1
ATOM 802 N N . GLN A 1 98 ? 20.259 26.793 -22.690 1.00 69.75 98 GLN A N 1
ATOM 803 C CA . GLN A 1 98 ? 21.549 27.425 -23.025 1.00 69.75 98 GLN A CA 1
ATOM 804 C C . GLN A 1 98 ? 21.805 28.667 -22.156 1.00 69.75 98 GLN A C 1
ATOM 806 O O . GLN A 1 98 ? 22.885 28.834 -21.590 1.00 69.75 98 GLN A O 1
ATOM 811 N N . ASP A 1 99 ? 20.773 29.484 -21.949 1.00 68.94 99 ASP A N 1
ATOM 812 C CA . ASP A 1 99 ? 20.897 30.754 -21.228 1.00 68.94 99 ASP A CA 1
ATOM 813 C C . ASP A 1 99 ? 20.770 30.603 -19.703 1.00 68.94 99 ASP A C 1
ATOM 815 O O . ASP A 1 99 ? 21.042 31.535 -18.954 1.00 68.94 99 ASP A O 1
ATOM 819 N N . LEU A 1 100 ? 20.403 29.425 -19.190 1.00 65.38 100 LEU A N 1
ATOM 820 C CA . LEU A 1 100 ? 20.221 29.199 -17.746 1.00 65.38 100 LEU A CA 1
ATOM 821 C C . LEU A 1 100 ? 21.550 29.044 -16.980 1.00 65.38 100 LEU A C 1
ATOM 823 O O . LEU A 1 100 ? 21.559 29.006 -15.748 1.00 65.38 100 LEU A O 1
ATOM 827 N N . ALA A 1 101 ? 22.682 29.006 -17.688 1.00 61.91 101 ALA A N 1
ATOM 828 C CA . ALA A 1 101 ? 24.019 28.953 -17.099 1.00 61.91 101 ALA A CA 1
ATOM 829 C C . ALA A 1 101 ? 24.549 30.321 -16.621 1.00 61.91 101 ALA A C 1
ATOM 831 O O . ALA A 1 101 ? 25.593 30.361 -15.970 1.00 61.91 101 ALA A O 1
ATOM 832 N N . CYS A 1 102 ? 23.857 31.432 -16.917 1.00 61.06 102 CYS A N 1
ATOM 833 C CA . CYS A 1 102 ? 24.336 32.784 -16.598 1.00 61.06 102 CYS A CA 1
ATOM 834 C C . CYS A 1 102 ? 23.891 33.328 -15.228 1.00 61.06 102 CYS A C 1
ATOM 836 O O . CYS A 1 102 ? 24.218 34.465 -14.886 1.00 61.06 102 CYS A O 1
ATOM 838 N N . VAL A 1 103 ? 23.186 32.536 -14.412 1.00 65.69 103 VAL A N 1
ATOM 839 C CA . VAL A 1 103 ? 22.864 32.946 -13.038 1.00 65.69 103 VAL A CA 1
ATOM 840 C C . VAL A 1 103 ? 24.138 32.884 -12.199 1.00 65.69 103 VAL A C 1
ATOM 842 O O . VAL A 1 103 ? 24.666 31.801 -11.939 1.00 65.69 103 VAL A O 1
ATOM 845 N N . ASP A 1 104 ? 24.624 34.057 -11.791 1.00 66.50 104 ASP A N 1
ATOM 846 C CA . ASP A 1 104 ? 25.778 34.222 -10.912 1.00 66.50 104 ASP A CA 1
ATOM 847 C C . ASP A 1 104 ? 25.570 33.387 -9.639 1.00 66.50 104 ASP A C 1
ATOM 849 O O . ASP A 1 104 ? 24.701 33.671 -8.809 1.00 66.50 104 ASP A O 1
ATOM 853 N N . LYS A 1 105 ? 26.326 32.290 -9.513 1.00 69.44 105 LYS A N 1
ATOM 854 C CA . LYS A 1 105 ? 26.272 31.379 -8.363 1.00 69.44 105 LYS A CA 1
ATOM 855 C C . LYS A 1 105 ? 27.042 32.007 -7.206 1.00 69.44 105 LYS A C 1
ATOM 857 O O . LYS A 1 105 ? 28.050 31.467 -6.751 1.00 69.44 105 LYS A O 1
ATOM 862 N N . GLN A 1 106 ? 26.584 33.162 -6.728 1.00 69.12 106 GLN A N 1
ATOM 863 C CA . GLN A 1 106 ? 27.119 33.753 -5.511 1.00 69.12 106 GLN A CA 1
ATOM 864 C C . GLN A 1 106 ? 26.658 32.913 -4.324 1.00 69.12 106 GLN A C 1
ATOM 866 O O . GLN A 1 106 ? 25.555 33.054 -3.799 1.00 69.12 106 GLN A O 1
ATOM 871 N N . HIS A 1 107 ? 27.516 31.992 -3.904 1.00 66.50 107 HIS A N 1
ATOM 872 C CA . HIS A 1 107 ? 27.346 31.310 -2.637 1.00 66.50 107 HIS A CA 1
ATOM 873 C C . HIS A 1 107 ? 27.623 32.316 -1.517 1.00 66.50 107 HIS A C 1
ATOM 875 O O . HIS A 1 107 ? 28.762 32.742 -1.330 1.00 66.50 107 HIS A O 1
ATOM 881 N N . HIS A 1 108 ? 26.600 32.685 -0.746 1.00 66.88 108 HIS A N 1
ATOM 882 C CA . HIS A 1 108 ? 26.830 33.325 0.543 1.00 66.88 108 HIS A CA 1
ATOM 883 C C . HIS A 1 108 ? 27.590 32.334 1.433 1.00 66.88 108 HIS A C 1
ATOM 885 O O . HIS A 1 108 ? 27.022 31.352 1.914 1.00 66.88 108 HIS A O 1
ATOM 891 N N . THR A 1 109 ? 28.882 32.568 1.655 1.00 64.75 109 THR A N 1
ATOM 892 C CA . THR A 1 109 ? 29.605 31.912 2.740 1.00 64.75 109 THR A CA 1
ATOM 893 C C . THR A 1 109 ? 29.074 32.495 4.041 1.00 64.75 109 THR A C 1
ATOM 895 O O . THR A 1 109 ? 29.449 33.586 4.463 1.00 64.75 109 THR A O 1
ATOM 898 N N . VAL A 1 110 ? 28.150 31.779 4.679 1.00 63.50 110 VAL A N 1
ATOM 899 C CA . VAL A 1 110 ? 27.800 32.059 6.070 1.00 63.50 110 VAL A CA 1
ATOM 900 C C . VAL A 1 110 ? 29.050 31.737 6.882 1.00 63.50 110 VAL A C 1
ATOM 902 O O . VAL A 1 110 ? 29.369 30.574 7.126 1.00 63.50 110 VAL A O 1
ATOM 905 N N . GLN A 1 111 ? 29.814 32.772 7.225 1.00 59.22 111 GLN A N 1
ATOM 906 C CA . GLN A 1 111 ? 30.901 32.671 8.184 1.00 59.22 111 GLN A CA 1
ATOM 907 C C . GLN A 1 111 ? 30.274 32.259 9.517 1.00 59.22 111 GLN A C 1
ATOM 909 O O . GLN A 1 111 ? 29.639 33.066 10.193 1.00 59.22 111 GLN A O 1
ATOM 914 N N . VAL A 1 112 ? 30.399 30.980 9.873 1.00 57.25 112 VAL A N 1
ATOM 915 C CA . VAL A 1 112 ? 30.105 30.509 11.225 1.00 57.25 112 VAL A CA 1
ATOM 916 C C . VAL A 1 112 ? 31.095 31.215 12.143 1.00 57.25 112 VAL A C 1
ATOM 918 O O . VAL A 1 112 ? 32.279 30.883 12.168 1.00 57.25 112 VAL A O 1
ATOM 921 N N . THR A 1 113 ? 30.622 32.215 12.879 1.00 51.59 113 THR A N 1
ATOM 922 C CA . THR A 1 113 ? 31.352 32.758 14.015 1.00 51.59 113 THR A CA 1
ATOM 923 C C . THR A 1 113 ? 31.362 31.671 15.085 1.00 51.59 113 THR A C 1
ATOM 925 O O . THR A 1 113 ? 30.369 31.406 15.761 1.00 51.59 113 THR A O 1
ATOM 928 N N . SER A 1 114 ? 32.484 30.963 15.210 1.00 48.00 114 SER A N 1
ATOM 929 C CA . SER A 1 114 ? 32.754 30.159 16.396 1.00 48.00 114 SER A CA 1
ATOM 930 C C . SER A 1 114 ? 32.686 31.099 17.595 1.00 48.00 114 SER A C 1
ATOM 932 O O . SER A 1 114 ? 33.503 32.011 17.709 1.00 48.00 114 SER A O 1
ATOM 934 N N . ALA A 1 115 ? 31.681 30.914 18.449 1.00 53.00 115 ALA A N 1
ATOM 935 C CA . ALA A 1 115 ? 31.514 31.675 19.673 1.00 53.00 115 ALA A CA 1
ATOM 936 C C . ALA A 1 115 ? 32.718 31.433 20.596 1.00 53.00 115 ALA A C 1
ATOM 938 O O . ALA A 1 115 ? 32.758 30.480 21.371 1.00 53.00 115 ALA A O 1
ATOM 939 N N . SER A 1 116 ? 33.708 32.311 20.500 1.00 51.12 116 SER A N 1
ATOM 940 C CA . SER A 1 116 ? 34.771 32.468 21.482 1.00 51.12 116 SER A CA 1
ATOM 941 C C . SER A 1 116 ? 34.854 33.928 21.907 1.00 51.12 116 SER A C 1
ATOM 943 O O . SER A 1 116 ? 35.922 34.520 21.858 1.00 51.12 116 SER A O 1
ATOM 945 N N . ASP A 1 117 ? 33.730 34.498 22.339 1.00 46.41 117 ASP A N 1
ATOM 946 C CA . ASP A 1 117 ? 33.718 35.763 23.071 1.00 46.41 117 ASP A CA 1
ATOM 947 C C . ASP A 1 117 ? 33.228 35.503 24.496 1.00 46.41 117 ASP A C 1
ATOM 949 O O . ASP A 1 117 ? 32.032 35.454 24.787 1.00 46.41 117 ASP A O 1
ATOM 953 N N . LYS A 1 118 ? 34.186 35.306 25.408 1.00 49.59 118 LYS A N 1
ATOM 954 C CA . LYS A 1 118 ? 33.963 35.565 26.831 1.00 49.59 118 LYS A CA 1
ATOM 955 C C . LYS A 1 118 ? 34.207 37.060 27.052 1.00 49.59 118 LYS A C 1
ATOM 957 O O . LYS A 1 118 ? 35.341 37.493 26.848 1.00 49.59 118 LYS A O 1
ATOM 962 N N . PRO A 1 119 ? 33.219 37.855 27.494 1.00 48.38 119 PRO A N 1
ATOM 963 C CA . PRO A 1 119 ? 33.490 39.232 27.870 1.00 48.38 119 PRO A CA 1
ATOM 964 C C . PRO A 1 119 ? 34.311 39.258 29.166 1.00 48.38 119 PRO A C 1
ATOM 966 O O . PRO A 1 119 ? 33.866 38.795 30.218 1.00 48.38 119 PRO A O 1
ATOM 969 N N . ASN A 1 120 ? 35.525 39.797 29.073 1.00 44.75 120 ASN A N 1
ATOM 970 C CA . ASN A 1 120 ? 36.356 40.162 30.214 1.00 44.75 120 ASN A CA 1
ATOM 971 C C . ASN A 1 120 ? 35.656 41.318 30.951 1.00 44.75 120 ASN A C 1
ATOM 973 O O . ASN A 1 120 ? 35.545 42.417 30.408 1.00 44.75 120 ASN A O 1
ATOM 977 N N . ARG A 1 121 ? 35.161 41.082 32.172 1.00 45.53 121 ARG A N 1
ATOM 978 C CA . ARG A 1 121 ? 34.817 42.170 33.097 1.00 45.53 121 ARG A CA 1
ATOM 979 C C . ARG A 1 121 ? 36.129 42.756 33.610 1.00 45.53 121 ARG A C 1
ATOM 981 O O . ARG A 1 121 ? 36.813 42.113 34.398 1.00 45.53 121 ARG A O 1
ATOM 988 N N . SER A 1 122 ? 36.484 43.946 33.142 1.00 50.12 122 SER A N 1
ATOM 989 C CA . SER A 1 122 ? 37.473 44.787 33.808 1.00 50.12 122 SER A CA 1
ATOM 990 C C . SER A 1 122 ? 36.755 45.630 34.859 1.00 50.12 122 SER A C 1
ATOM 992 O O . SER A 1 122 ? 35.970 46.508 34.503 1.00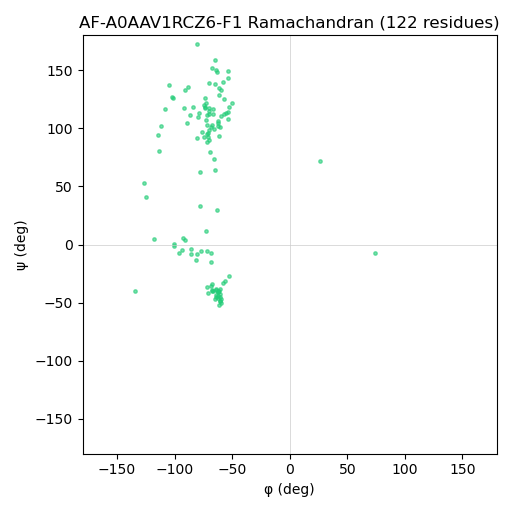 50.12 122 SER A O 1
ATOM 994 N N . ASP A 1 123 ? 37.021 45.342 36.130 1.00 47.69 123 ASP A N 1
ATOM 995 C CA . ASP A 1 123 ? 36.745 46.255 37.235 1.00 47.69 123 ASP A CA 1
ATOM 996 C C . ASP A 1 123 ? 37.770 47.401 37.199 1.00 47.69 123 ASP A C 1
ATOM 998 O O . ASP A 1 123 ? 38.977 47.156 37.283 1.00 47.69 123 ASP A O 1
ATOM 1002 N N . ASN A 1 124 ? 37.278 48.631 37.023 1.00 40.69 124 ASN A N 1
ATOM 1003 C CA . ASN A 1 124 ? 37.732 49.862 37.689 1.00 40.69 124 ASN A CA 1
ATOM 1004 C C . ASN A 1 124 ? 36.829 51.037 37.304 1.00 40.69 124 ASN A C 1
ATOM 1006 O O . ASN A 1 124 ? 36.691 51.298 36.088 1.00 40.69 124 ASN A O 1
#

Organism: NCBI:txid77055

Foldseek 3Di:
DDDDDDPDPDDDDDPPVVVVVVVVVVVVVCVVPPDDDWDDDDDPDDDPDDDTPPPPPDDPPCPVVVVVVVVVVPPPDDPPPPVPPPPPPPPDDDCPCVPVVPPPPPDPPPPPPPPPDDDDDDDD